Protein AF-A0A1U9NDP4-F1 (afdb_monomer)

Structure (mmCIF, N/CA/C/O backbone):
data_AF-A0A1U9NDP4-F1
#
_entry.id   AF-A0A1U9NDP4-F1
#
loop_
_atom_site.group_PDB
_atom_site.id
_atom_site.type_symbol
_atom_site.label_atom_id
_atom_site.label_alt_id
_atom_site.label_comp_id
_atom_site.label_asym_id
_atom_site.label_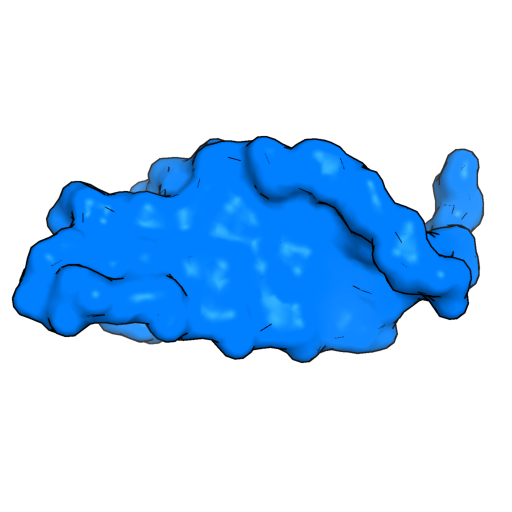entity_id
_atom_site.label_seq_id
_atom_site.pdbx_PDB_ins_code
_atom_site.Cartn_x
_atom_site.Cartn_y
_atom_site.Cartn_z
_atom_site.occupancy
_atom_site.B_iso_or_equiv
_atom_site.auth_seq_id
_atom_site.auth_comp_id
_atom_site.auth_asym_id
_atom_site.auth_atom_id
_atom_site.pdbx_PDB_model_num
ATOM 1 N N . MET A 1 1 ? 3.899 -8.123 -19.197 1.00 60.06 1 MET A N 1
ATOM 2 C CA . MET A 1 1 ? 4.519 -6.999 -18.477 1.00 60.06 1 MET A CA 1
ATOM 3 C C . MET A 1 1 ? 5.826 -7.50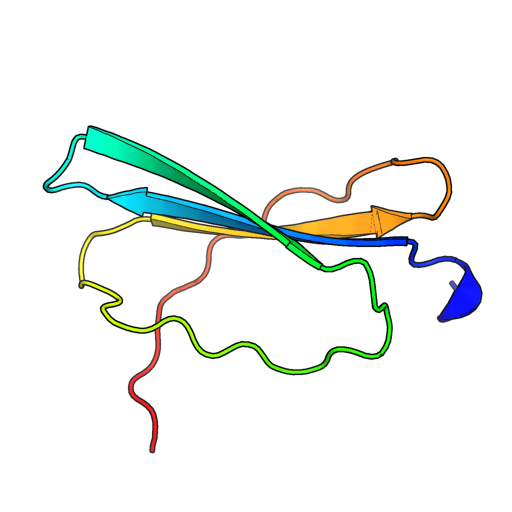0 -17.920 1.00 60.06 1 MET A C 1
ATOM 5 O O . MET A 1 1 ? 5.823 -8.502 -17.209 1.00 60.06 1 MET A O 1
ATOM 9 N N . ALA A 1 2 ? 6.927 -6.892 -18.340 1.00 75.88 2 ALA A N 1
ATOM 10 C CA . ALA A 1 2 ? 8.215 -7.127 -17.711 1.00 75.88 2 ALA A CA 1
ATOM 11 C C . ALA A 1 2 ? 8.256 -6.359 -16.380 1.00 75.88 2 ALA A C 1
ATOM 13 O O . ALA A 1 2 ? 7.542 -5.374 -16.208 1.00 75.88 2 ALA A O 1
ATOM 14 N N . LEU A 1 3 ? 9.092 -6.789 -15.431 1.00 70.56 3 LEU A N 1
ATOM 15 C CA . LEU A 1 3 ? 9.239 -6.073 -14.155 1.00 70.56 3 LEU A CA 1
ATOM 16 C C . LEU A 1 3 ? 9.739 -4.629 -14.356 1.00 70.56 3 LEU A C 1
ATOM 18 O O . LEU A 1 3 ? 9.491 -3.768 -13.524 1.00 70.56 3 LEU A O 1
ATOM 22 N N . THR A 1 4 ? 10.421 -4.379 -15.477 1.00 80.62 4 THR A N 1
ATOM 23 C CA . THR A 1 4 ? 10.891 -3.059 -15.918 1.00 80.62 4 THR A CA 1
ATOM 24 C C . THR A 1 4 ? 9.765 -2.082 -16.227 1.00 80.62 4 THR A C 1
ATOM 26 O O . THR A 1 4 ? 10.008 -0.883 -16.231 1.00 80.62 4 THR A O 1
ATOM 29 N N . ASP A 1 5 ? 8.556 -2.586 -16.478 1.00 87.75 5 ASP A N 1
ATOM 30 C CA . ASP A 1 5 ? 7.393 -1.758 -16.794 1.00 87.75 5 ASP A CA 1
ATOM 31 C C . ASP A 1 5 ? 6.701 -1.273 -15.507 1.00 87.75 5 ASP A C 1
ATOM 33 O O . ASP A 1 5 ? 5.863 -0.381 -15.552 1.00 87.75 5 ASP A O 1
ATOM 37 N N . ILE A 1 6 ? 7.040 -1.849 -14.346 1.00 92.56 6 ILE A N 1
ATOM 38 C CA . ILE A 1 6 ? 6.487 -1.452 -13.050 1.00 92.56 6 ILE A CA 1
ATOM 39 C C . ILE A 1 6 ? 7.282 -0.249 -12.533 1.00 92.56 6 ILE A C 1
ATOM 41 O O . ILE A 1 6 ? 8.474 -0.354 -12.249 1.00 92.56 6 ILE A O 1
ATOM 45 N N . GLY A 1 7 ? 6.606 0.890 -12.379 1.00 93.62 7 GLY A N 1
ATOM 46 C CA . GLY A 1 7 ? 7.161 2.096 -11.765 1.00 93.62 7 GLY A CA 1
ATOM 47 C C . GLY A 1 7 ? 7.165 2.023 -10.239 1.00 93.62 7 GLY A C 1
ATOM 48 O O . GLY A 1 7 ? 8.028 2.616 -9.590 1.00 93.62 7 GLY A O 1
ATOM 49 N N . GLY A 1 8 ? 6.235 1.261 -9.658 1.00 95.81 8 GLY A N 1
ATOM 50 C CA . GLY A 1 8 ? 6.194 1.024 -8.224 1.00 95.81 8 GLY A CA 1
ATOM 51 C C . GLY A 1 8 ? 4.824 0.623 -7.692 1.00 95.81 8 GLY A C 1
ATOM 52 O O . GLY A 1 8 ? 3.947 0.158 -8.423 1.00 95.81 8 GLY A O 1
ATOM 53 N N . TYR A 1 9 ? 4.652 0.815 -6.389 1.00 96.44 9 TYR A N 1
ATOM 54 C CA . TYR A 1 9 ? 3.425 0.529 -5.656 1.00 96.44 9 TYR A CA 1
ATOM 55 C C . TYR A 1 9 ? 3.014 1.750 -4.840 1.00 96.44 9 TYR A C 1
ATOM 57 O O . TYR A 1 9 ? 3.859 2.449 -4.286 1.00 96.44 9 TYR A O 1
ATOM 65 N N . GLU A 1 10 ? 1.718 1.990 -4.727 1.00 97.12 10 GLU A N 1
ATOM 66 C CA . GLU A 1 10 ? 1.154 2.938 -3.781 1.00 97.12 10 GLU A CA 1
ATOM 67 C C . GLU A 1 10 ? 0.300 2.181 -2.781 1.00 97.12 10 GLU A C 1
ATOM 69 O O . GLU A 1 10 ? -0.609 1.433 -3.152 1.00 97.12 10 GLU A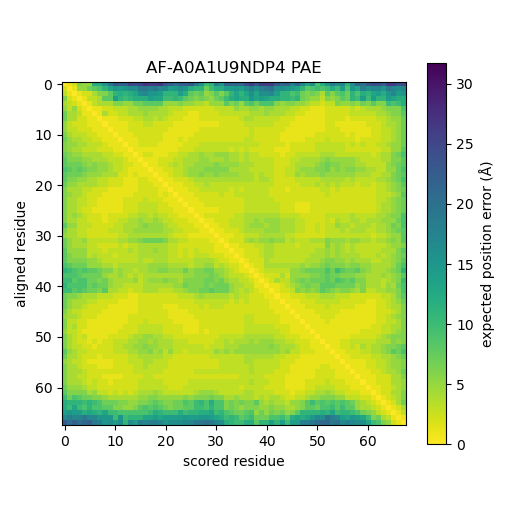 O 1
ATOM 74 N N . ILE A 1 11 ? 0.605 2.389 -1.508 1.00 95.19 11 ILE A N 1
ATOM 75 C CA . ILE A 1 11 ? -0.188 1.903 -0.394 1.00 95.19 11 ILE A CA 1
ATOM 76 C C . ILE A 1 11 ? -0.870 3.106 0.222 1.00 95.19 11 ILE A C 1
ATOM 78 O O . ILE A 1 11 ? -0.239 4.120 0.510 1.00 95.19 11 ILE A O 1
ATOM 82 N N . ARG A 1 12 ? -2.167 2.984 0.468 1.00 95.38 12 ARG A N 1
ATOM 83 C CA . ARG A 1 12 ? -2.912 3.985 1.217 1.00 95.38 12 ARG A CA 1
ATOM 84 C C . ARG A 1 12 ? -3.726 3.324 2.302 1.00 95.38 12 ARG A C 1
ATOM 86 O O . ARG A 1 12 ? -4.243 2.220 2.131 1.00 95.38 12 ARG A O 1
ATOM 93 N N . TYR A 1 13 ? -3.840 4.004 3.428 1.00 9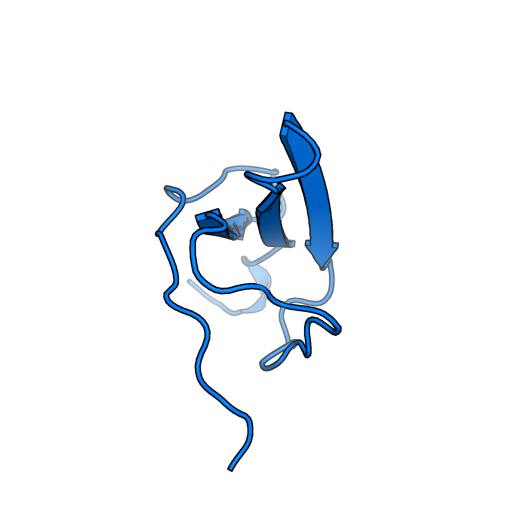3.94 13 TYR A N 1
ATOM 94 C CA . TYR A 1 13 ? -4.601 3.499 4.552 1.00 93.94 13 TYR A CA 1
ATOM 95 C C . TYR A 1 13 ? -5.365 4.610 5.258 1.00 93.94 13 TYR A C 1
ATOM 97 O O . TYR A 1 13 ? -4.850 5.707 5.483 1.00 93.94 13 TYR A O 1
ATOM 105 N N . TYR A 1 14 ? -6.619 4.314 5.581 1.00 94.75 14 TYR A N 1
ATOM 106 C CA . TYR A 1 14 ? -7.527 5.215 6.271 1.00 94.75 14 TYR A CA 1
ATOM 107 C C . TYR A 1 14 ? -7.655 4.806 7.725 1.00 94.75 14 TYR A C 1
ATOM 109 O O . TYR A 1 14 ? -8.124 3.705 8.025 1.00 94.75 14 TYR A O 1
ATOM 117 N N . SER A 1 15 ? -7.302 5.721 8.624 1.00 91.94 15 SER A N 1
ATOM 118 C CA . SER A 1 15 ? -7.526 5.505 10.044 1.00 91.94 15 SER A CA 1
ATOM 119 C C . SER A 1 15 ? -8.933 5.927 10.439 1.00 91.94 15 SER A C 1
ATOM 121 O O . SER A 1 15 ? -9.255 7.115 10.443 1.00 91.94 15 SER A O 1
ATOM 123 N N . SER A 1 16 ? -9.744 4.962 10.862 1.00 89.31 16 SER A N 1
ATOM 124 C CA . SER A 1 16 ? -11.092 5.178 11.397 1.00 89.31 16 SER A CA 1
ATOM 125 C C . SER A 1 16 ? -11.081 6.053 12.658 1.00 89.31 16 SER A C 1
ATOM 127 O O . SER A 1 16 ? -11.951 6.902 12.845 1.00 89.31 16 SER A O 1
ATOM 129 N N . LYS A 1 17 ? -10.049 5.900 13.501 1.00 90.25 17 LYS A N 1
ATOM 130 C CA . LYS A 1 17 ? -9.873 6.673 14.742 1.00 90.25 17 LYS A CA 1
ATOM 131 C C . LYS A 1 17 ? -9.498 8.129 14.480 1.00 90.25 17 LYS A C 1
ATOM 133 O O . LYS A 1 17 ? -9.998 9.016 15.163 1.00 90.25 17 LYS A O 1
ATOM 138 N N . LYS A 1 18 ? -8.585 8.366 13.532 1.00 91.75 18 LYS A N 1
ATOM 139 C CA . LYS A 1 18 ? -8.075 9.713 13.217 1.00 91.75 18 LYS A CA 1
ATOM 140 C C . LYS A 1 18 ? -8.856 10.412 12.101 1.00 91.75 18 LYS A C 1
ATOM 142 O O . LYS A 1 18 ? -8.642 11.600 11.900 1.00 91.75 18 LYS A O 1
ATOM 147 N N . GLN A 1 19 ? -9.726 9.688 11.395 1.00 93.44 19 GLN A N 1
ATOM 148 C CA . GLN A 1 19 ? -10.494 10.161 10.240 1.00 93.44 19 GLN A CA 1
ATOM 149 C C . GLN A 1 19 ? -9.591 10.759 9.144 1.00 93.44 19 GLN A C 1
ATOM 151 O O . GLN A 1 19 ? -9.849 11.844 8.628 1.00 93.44 19 GLN A O 1
ATOM 156 N N . THR A 1 20 ? -8.478 10.087 8.830 1.00 94.88 20 THR A N 1
ATOM 157 C CA . THR A 1 20 ? -7.492 10.593 7.864 1.00 94.88 20 THR A CA 1
ATOM 158 C C . THR A 1 20 ? -6.860 9.484 7.034 1.00 94.88 20 THR A C 1
ATOM 160 O O . THR A 1 20 ? -6.696 8.357 7.513 1.00 94.88 20 THR A O 1
ATOM 163 N N . TRP A 1 21 ? -6.479 9.831 5.804 1.00 94.38 21 TRP A N 1
ATOM 164 C CA . TRP A 1 21 ? -5.699 8.987 4.905 1.00 94.38 21 TRP A CA 1
ATOM 165 C C . TRP A 1 21 ? -4.205 9.225 5.097 1.00 94.38 21 TRP A C 1
ATOM 167 O O . TRP A 1 21 ? -3.750 10.352 5.284 1.00 94.38 21 TRP A O 1
ATOM 177 N N . THR A 1 22 ? -3.433 8.153 5.009 1.00 93.88 22 THR A N 1
ATOM 178 C CA . THR A 1 22 ? -1.983 8.203 4.820 1.00 93.88 22 THR A CA 1
ATOM 179 C C . THR A 1 22 ? -1.632 7.444 3.548 1.00 93.88 22 THR A C 1
ATOM 181 O O . THR A 1 22 ? -2.284 6.450 3.230 1.00 93.88 22 THR A O 1
ATOM 184 N N . ILE A 1 23 ? -0.650 7.952 2.806 1.00 95.50 23 ILE A N 1
ATOM 185 C CA . ILE A 1 23 ? -0.231 7.435 1.503 1.00 95.50 23 ILE A CA 1
ATOM 186 C C . ILE A 1 23 ? 1.278 7.200 1.556 1.00 95.50 23 ILE A C 1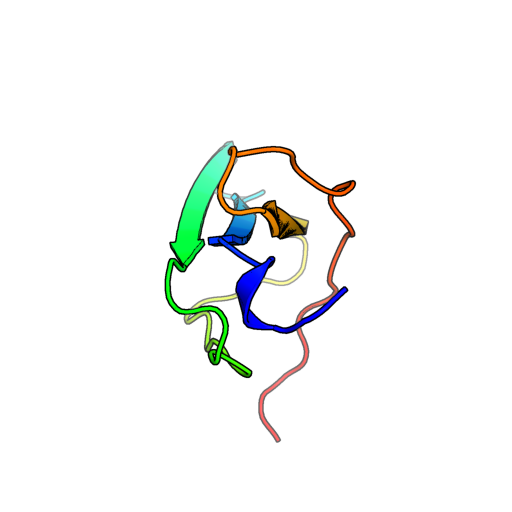
ATOM 188 O O . ILE A 1 23 ? 2.027 8.081 1.977 1.00 95.50 23 ILE A O 1
ATOM 192 N N . GLU A 1 24 ? 1.705 6.023 1.117 1.00 94.00 24 GLU A N 1
ATOM 193 C CA . GLU A 1 24 ? 3.099 5.619 0.982 1.00 94.00 24 GLU A CA 1
ATOM 194 C C . GLU A 1 24 ? 3.361 5.154 -0.453 1.00 94.00 24 GLU A C 1
ATOM 196 O O . GLU A 1 24 ? 2.706 4.240 -0.959 1.00 94.00 24 GLU A O 1
ATOM 201 N N . THR A 1 25 ? 4.342 5.771 -1.110 1.00 95.94 25 THR A N 1
ATOM 202 C CA . THR A 1 25 ? 4.754 5.419 -2.473 1.00 95.94 25 THR A CA 1
ATOM 203 C C . THR A 1 25 ? 6.082 4.675 -2.437 1.00 95.94 25 THR A C 1
ATOM 205 O O . THR A 1 25 ? 7.069 5.154 -1.878 1.00 95.94 25 THR A O 1
ATOM 208 N N . ILE A 1 26 ? 6.121 3.510 -3.075 1.00 95.75 26 ILE A N 1
ATOM 209 C CA . ILE A 1 26 ? 7.284 2.630 -3.153 1.00 95.75 26 ILE A CA 1
ATOM 210 C C . ILE A 1 26 ? 7.745 2.570 -4.598 1.00 95.75 26 ILE A C 1
ATOM 212 O O . ILE A 1 26 ? 7.107 1.941 -5.432 1.00 95.75 26 ILE A O 1
ATOM 216 N N . THR A 1 27 ? 8.881 3.195 -4.886 1.00 94.06 27 THR A N 1
ATOM 217 C CA . THR A 1 27 ? 9.431 3.321 -6.246 1.00 94.06 27 THR A CA 1
ATOM 218 C C . THR A 1 27 ? 10.381 2.188 -6.636 1.00 94.06 27 THR A C 1
ATOM 220 O O . THR A 1 27 ? 10.893 2.166 -7.749 1.00 94.06 27 THR A O 1
ATOM 223 N N . ASN A 1 28 ? 10.648 1.238 -5.731 1.00 92.31 28 ASN A N 1
ATOM 224 C CA . ASN A 1 28 ? 11.416 0.038 -6.056 1.00 92.31 28 ASN A CA 1
ATOM 225 C C . ASN A 1 28 ? 10.462 -1.083 -6.513 1.00 92.31 28 ASN A C 1
ATOM 227 O O . ASN A 1 28 ? 9.782 -1.666 -5.661 1.00 92.31 28 ASN A O 1
ATOM 231 N N . PRO A 1 29 ? 10.433 -1.443 -7.811 1.00 91.69 29 PRO A N 1
ATOM 232 C CA . PRO A 1 29 ? 9.540 -2.485 -8.322 1.00 91.69 29 PRO A CA 1
ATOM 233 C C . PRO A 1 29 ? 9.872 -3.884 -7.788 1.00 91.69 29 PRO A C 1
ATOM 235 O O . PRO A 1 29 ? 9.008 -4.759 -7.785 1.00 91.69 29 PRO A O 1
ATOM 238 N N . ASN A 1 30 ? 11.097 -4.092 -7.287 1.00 91.94 30 ASN A N 1
ATOM 239 C CA . ASN A 1 30 ? 11.532 -5.361 -6.698 1.00 91.94 30 ASN A CA 1
ATOM 240 C C . ASN A 1 30 ? 11.079 -5.541 -5.239 1.00 91.94 30 ASN A C 1
ATOM 242 O O . ASN A 1 30 ? 11.370 -6.576 -4.637 1.00 91.94 30 ASN A O 1
ATOM 246 N N . THR A 1 31 ? 10.408 -4.551 -4.642 1.00 92.38 31 THR A N 1
ATOM 247 C CA . THR A 1 31 ? 9.863 -4.685 -3.288 1.00 92.38 31 THR A CA 1
ATOM 248 C C . THR A 1 31 ? 8.769 -5.745 -3.276 1.00 92.38 31 THR A C 1
ATOM 250 O O . THR A 1 31 ? 7.764 -5.623 -3.968 1.00 92.38 31 THR A O 1
ATOM 253 N N . ASN A 1 32 ? 8.956 -6.775 -2.455 1.00 89.62 32 ASN A N 1
ATOM 254 C CA . ASN A 1 32 ? 8.012 -7.880 -2.295 1.00 89.62 32 ASN A CA 1
ATOM 255 C C . ASN A 1 32 ? 7.276 -7.862 -0.945 1.00 89.62 32 ASN A C 1
ATOM 257 O O . ASN A 1 32 ? 6.318 -8.610 -0.770 1.00 89.62 32 ASN A O 1
ATOM 261 N N . MET A 1 33 ? 7.720 -7.042 0.013 1.00 89.25 33 MET A N 1
ATOM 262 C CA . MET A 1 33 ? 7.149 -6.979 1.356 1.00 89.25 33 MET A CA 1
ATOM 263 C C . MET A 1 33 ? 7.315 -5.592 1.972 1.00 89.25 33 MET A C 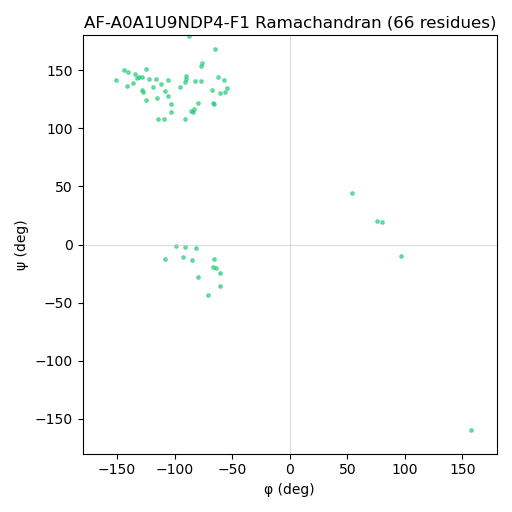1
ATOM 265 O O . MET A 1 33 ? 8.365 -4.965 1.838 1.00 89.25 33 MET A O 1
ATOM 269 N N . ILE A 1 34 ? 6.285 -5.155 2.699 1.00 87.62 34 ILE A N 1
ATOM 270 C CA . ILE A 1 34 ? 6.285 -3.940 3.518 1.00 87.62 34 ILE A CA 1
ATOM 271 C C . ILE A 1 34 ? 5.637 -4.267 4.856 1.00 87.62 34 ILE A C 1
ATOM 273 O O . ILE A 1 34 ? 4.645 -4.994 4.915 1.00 87.62 34 ILE A O 1
ATOM 277 N N . ILE A 1 35 ? 6.214 -3.732 5.929 1.00 86.94 35 ILE A N 1
ATOM 278 C CA . ILE A 1 35 ? 5.716 -3.915 7.289 1.00 86.94 35 ILE A CA 1
ATOM 279 C C . ILE A 1 35 ? 5.127 -2.589 7.761 1.00 86.94 35 ILE A C 1
ATOM 281 O O . ILE A 1 35 ? 5.855 -1.646 8.063 1.00 86.94 35 ILE A O 1
ATOM 285 N N . LEU A 1 36 ? 3.800 -2.541 7.855 1.00 83.75 36 LEU A N 1
ATOM 286 C CA . LEU A 1 36 ? 3.073 -1.432 8.465 1.00 83.75 36 LEU A CA 1
ATOM 287 C C . LEU A 1 36 ? 3.011 -1.632 9.980 1.00 83.75 36 LEU A C 1
ATOM 289 O O . LEU A 1 36 ? 2.370 -2.559 10.479 1.00 83.75 36 LEU A O 1
ATOM 293 N N . THR A 1 37 ? 3.674 -0.751 10.727 1.00 83.50 37 THR A N 1
ATOM 294 C CA . THR A 1 37 ? 3.598 -0.758 12.194 1.00 83.50 37 THR A CA 1
ATOM 295 C C . THR A 1 37 ? 2.336 -0.036 12.669 1.00 83.50 37 THR A C 1
ATOM 297 O O . THR A 1 37 ? 1.927 0.974 12.104 1.00 83.50 37 THR A O 1
ATOM 300 N N . GLY A 1 38 ? 1.685 -0.567 13.709 1.00 80.94 38 GLY A N 1
ATOM 301 C CA . GLY A 1 38 ? 0.474 0.044 14.273 1.00 80.94 38 GLY A CA 1
ATOM 302 C C . GLY A 1 38 ? -0.802 -0.153 13.446 1.00 80.94 38 GLY A C 1
ATOM 303 O O . GLY A 1 38 ? -1.762 0.600 13.627 1.00 80.94 38 GLY A O 1
ATOM 304 N N . ALA A 1 39 ? -0.839 -1.157 12.562 1.00 83.25 39 ALA A N 1
ATOM 305 C CA . ALA A 1 39 ? -2.063 -1.533 11.866 1.00 83.25 39 ALA A CA 1
ATOM 306 C C . ALA A 1 39 ? -3.181 -1.849 12.877 1.00 83.25 39 ALA A C 1
ATOM 308 O O . ALA A 1 39 ? -2.975 -2.575 13.851 1.00 83.25 39 ALA A O 1
ATOM 309 N N . THR A 1 40 ? -4.357 -1.265 12.666 1.00 85.00 40 THR A N 1
ATOM 310 C CA . THR A 1 40 ? -5.485 -1.337 13.594 1.00 85.00 40 THR A CA 1
ATOM 311 C C . THR A 1 40 ? -6.662 -2.019 12.910 1.00 85.00 40 THR A C 1
ATOM 313 O O . THR A 1 40 ? -7.001 -1.719 11.768 1.00 85.00 40 THR A O 1
ATOM 316 N N . VAL A 1 41 ? -7.319 -2.936 13.623 1.00 83.25 41 VAL A N 1
ATOM 317 C CA . VAL A 1 41 ? -8.556 -3.565 13.142 1.00 83.25 41 VAL A CA 1
ATOM 318 C C . VAL A 1 41 ? -9.627 -2.491 12.928 1.00 83.25 41 VAL A C 1
ATOM 320 O O . VAL A 1 41 ? -9.877 -1.684 13.823 1.00 83.25 41 VAL A O 1
ATOM 323 N N . GLY A 1 42 ? -10.266 -2.504 11.758 1.00 84.56 42 GLY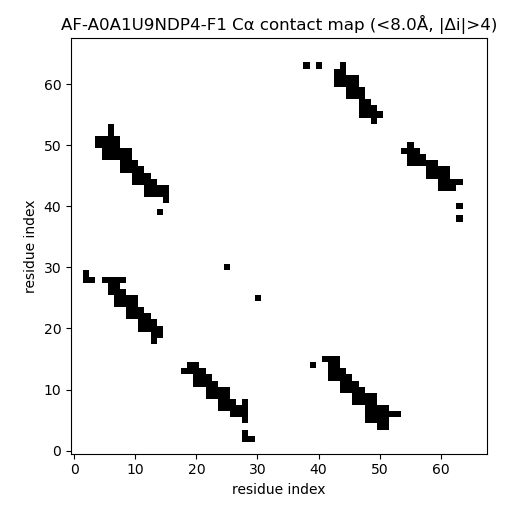 A N 1
ATOM 324 C CA . GLY A 1 42 ? -11.304 -1.541 11.371 1.00 84.56 42 GLY A CA 1
ATOM 325 C C . GLY A 1 42 ? -10.802 -0.364 10.530 1.00 84.56 42 GLY A C 1
ATOM 326 O O . GLY A 1 42 ? -11.620 0.364 9.972 1.00 84.56 42 GLY A O 1
ATOM 327 N N . ASP A 1 43 ? -9.487 -0.197 10.391 1.00 92.19 43 ASP A N 1
ATOM 328 C CA . ASP A 1 43 ? -8.911 0.723 9.411 1.00 92.19 43 ASP A CA 1
ATOM 329 C C . ASP A 1 43 ? -8.968 0.106 8.002 1.00 92.19 43 ASP A C 1
ATOM 331 O O . ASP A 1 43 ? -9.012 -1.116 7.835 1.00 92.19 43 ASP A O 1
ATOM 335 N N . THR A 1 44 ? -9.008 0.958 6.976 1.00 94.19 44 THR A N 1
ATOM 336 C CA . THR A 1 44 ? -9.011 0.515 5.571 1.00 94.19 44 THR A CA 1
ATOM 337 C C . THR A 1 44 ? -7.593 0.540 5.034 1.00 94.19 44 THR A C 1
ATOM 339 O O . THR A 1 44 ? -6.886 1.519 5.248 1.00 94.19 44 THR A O 1
ATOM 342 N N . TYR A 1 45 ? -7.194 -0.504 4.314 1.00 94.50 45 TYR A N 1
ATOM 343 C CA . TYR A 1 45 ? -5.876 -0.620 3.694 1.00 94.50 45 TYR A CA 1
ATOM 344 C C . TYR A 1 45 ? -6.058 -0.963 2.227 1.00 94.50 45 TYR A C 1
ATOM 346 O O . TYR A 1 45 ? -6.834 -1.860 1.901 1.00 94.50 45 TYR A O 1
ATOM 354 N N . GLU A 1 46 ? -5.357 -0.263 1.346 1.00 96.38 46 GLU A N 1
ATOM 355 C CA . GLU A 1 46 ? -5.451 -0.474 -0.090 1.00 96.38 46 GLU A CA 1
ATOM 356 C C . GLU A 1 46 ? -4.080 -0.370 -0.749 1.00 96.38 46 GLU A C 1
ATOM 358 O O . GLU A 1 46 ? -3.224 0.398 -0.308 1.00 96.38 46 GLU A O 1
ATOM 363 N N . ILE A 1 47 ? -3.891 -1.131 -1.823 1.00 96.44 47 ILE A N 1
ATOM 364 C CA . ILE A 1 47 ? -2.674 -1.100 -2.634 1.00 96.44 47 ILE A CA 1
ATOM 365 C C . ILE A 1 47 ? -3.020 -1.023 -4.120 1.00 96.44 47 ILE A C 1
ATOM 367 O O . ILE A 1 47 ? -3.984 -1.645 -4.572 1.00 96.44 47 ILE A O 1
ATOM 371 N N . ALA A 1 48 ? -2.214 -0.283 -4.874 1.00 97.44 48 ALA A N 1
ATOM 372 C CA . ALA A 1 48 ? -2.192 -0.299 -6.330 1.00 97.44 48 ALA A CA 1
ATOM 373 C C . ALA A 1 48 ? -0.743 -0.354 -6.825 1.00 97.44 48 ALA A C 1
ATOM 375 O O . ALA A 1 48 ? 0.159 0.218 -6.220 1.00 97.44 48 ALA A O 1
ATOM 376 N N . THR A 1 49 ? -0.518 -1.024 -7.947 1.00 96.50 49 THR A N 1
ATOM 377 C CA . THR A 1 49 ? 0.723 -0.910 -8.726 1.00 96.50 49 THR A CA 1
ATOM 378 C C . THR A 1 49 ? 0.565 0.209 -9.755 1.00 96.50 49 THR A C 1
ATOM 380 O O . THR A 1 49 ? -0.535 0.362 -10.301 1.00 96.50 49 THR A O 1
ATOM 383 N N . PHE A 1 50 ? 1.636 0.947 -10.043 1.00 96.69 50 PHE A N 1
ATOM 384 C CA . PHE A 1 50 ? 1.707 1.909 -11.145 1.00 96.69 50 PHE A CA 1
ATOM 385 C C . PHE A 1 50 ? 2.897 1.606 -12.065 1.00 96.69 50 PHE A C 1
ATOM 387 O O . PHE A 1 50 ? 3.893 1.020 -11.628 1.00 96.69 50 PHE A O 1
ATOM 394 N N . ASP A 1 51 ? 2.783 1.956 -13.344 1.00 95.75 51 ASP A N 1
ATOM 395 C CA . ASP A 1 51 ? 3.855 1.790 -14.333 1.00 95.75 51 ASP A CA 1
ATOM 396 C C . ASP A 1 51 ? 4.820 2.990 -14.373 1.00 95.75 51 ASP A C 1
ATOM 398 O O . ASP A 1 51 ? 4.671 3.962 -13.632 1.00 95.75 51 ASP A O 1
ATOM 402 N N . THR A 1 52 ? 5.846 2.937 -15.224 1.00 93.81 52 THR A N 1
ATOM 403 C CA . THR A 1 52 ? 6.837 4.022 -15.353 1.00 93.81 52 THR A CA 1
ATOM 404 C C . THR A 1 52 ? 6.269 5.337 -15.899 1.00 93.81 52 THR A C 1
ATOM 406 O O . THR A 1 52 ? 6.944 6.363 -15.826 1.00 93.81 52 THR A O 1
ATOM 409 N N . GLU A 1 53 ? 5.050 5.323 -16.441 1.00 94.00 53 GLU A N 1
ATOM 410 C CA . GLU A 1 53 ? 4.336 6.503 -16.942 1.00 94.00 53 GLU A CA 1
ATOM 411 C C . GLU A 1 53 ? 3.322 7.042 -15.915 1.00 94.00 53 GLU A C 1
ATOM 413 O O . GLU A 1 53 ? 2.687 8.073 -16.144 1.00 94.00 53 GLU A O 1
ATOM 418 N N . GLY A 1 54 ? 3.198 6.384 -14.757 1.00 93.50 54 GLY A N 1
ATOM 419 C CA . GLY A 1 54 ? 2.277 6.769 -13.693 1.00 93.50 54 GLY A CA 1
ATOM 420 C C . GLY A 1 54 ? 0.839 6.315 -13.937 1.00 93.50 54 GLY A C 1
ATOM 421 O O . GLY A 1 54 ? -0.076 6.871 -13.329 1.00 93.50 54 GLY A O 1
ATOM 422 N N . LEU A 1 55 ? 0.606 5.324 -14.803 1.00 96.12 55 LEU A N 1
ATOM 423 C CA . LEU A 1 55 ? -0.706 4.703 -14.945 1.00 96.12 55 LEU A CA 1
ATOM 424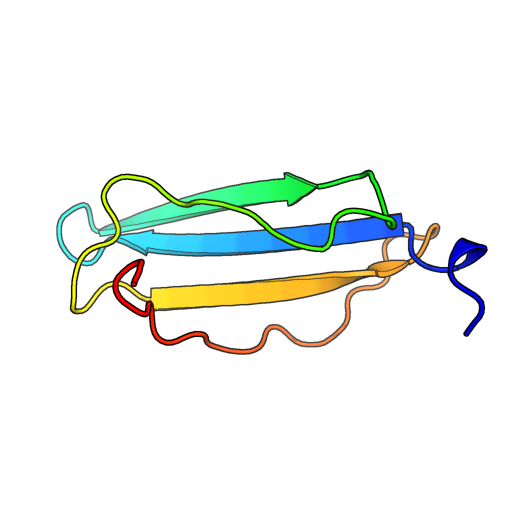 C C . LEU A 1 55 ? -0.918 3.691 -13.819 1.00 96.12 55 LEU A C 1
ATOM 426 O O . LEU A 1 55 ? -0.167 2.728 -13.662 1.00 96.12 55 LEU A O 1
ATOM 430 N N . TYR A 1 56 ? -1.977 3.901 -13.043 1.00 97.25 56 TYR A N 1
ATOM 431 C CA . TYR A 1 56 ? -2.306 3.057 -11.903 1.00 97.25 56 TYR A CA 1
ATOM 432 C C . TYR A 1 56 ? -3.234 1.913 -12.305 1.00 97.25 56 TYR A C 1
ATOM 434 O O . TYR A 1 56 ? -4.221 2.082 -13.025 1.00 97.25 56 TYR A O 1
ATOM 442 N N . SER A 1 57 ? -2.965 0.742 -11.736 1.00 96.31 57 SER A N 1
ATOM 443 C CA . SER A 1 57 ? -3.979 -0.296 -11.573 1.00 96.31 57 SER A CA 1
ATOM 444 C C . SER A 1 57 ? -5.089 0.164 -10.617 1.00 96.31 57 SER A C 1
ATOM 446 O O . SER A 1 57 ? -4.973 1.165 -9.908 1.00 96.31 57 SER A O 1
ATOM 448 N N . ARG A 1 58 ? -6.193 -0.588 -10.563 1.00 97.44 58 ARG A N 1
ATOM 449 C CA . ARG A 1 58 ? -7.206 -0.368 -9.523 1.00 97.44 58 ARG A CA 1
ATOM 450 C C . ARG A 1 58 ? -6.606 -0.610 -8.136 1.00 97.44 58 ARG A C 1
ATOM 452 O O . ARG A 1 58 ? -5.859 -1.568 -7.947 1.00 97.44 58 ARG A O 1
ATOM 459 N N . PHE A 1 59 ? -7.036 0.183 -7.163 1.00 97.38 59 PHE A N 1
ATOM 460 C CA . PHE A 1 59 ? -6.769 -0.112 -5.761 1.00 97.38 59 PHE A CA 1
ATOM 461 C C . PHE A 1 59 ? -7.534 -1.367 -5.337 1.00 97.38 59 PHE A C 1
ATOM 463 O O . PHE A 1 59 ? -8.722 -1.516 -5.638 1.00 97.38 59 PHE A O 1
ATOM 470 N N . ILE A 1 60 ? -6.842 -2.275 -4.654 1.00 96.88 60 ILE A N 1
ATOM 471 C CA . ILE A 1 60 ? -7.436 -3.458 -4.030 1.00 96.88 60 ILE A CA 1
ATOM 472 C C . ILE A 1 60 ? -7.365 -3.322 -2.514 1.00 96.88 60 ILE A C 1
ATOM 474 O O . ILE A 1 60 ? -6.343 -2.894 -1.979 1.00 96.88 60 ILE A O 1
ATOM 478 N N . SER A 1 61 ? -8.440 -3.691 -1.821 1.00 94.69 61 SER A N 1
ATOM 479 C CA . SER A 1 61 ? -8.485 -3.659 -0.360 1.00 94.69 61 SER A CA 1
ATOM 480 C C . SER A 1 61 ? -7.737 -4.846 0.247 1.00 94.69 61 SER A C 1
ATOM 482 O O . S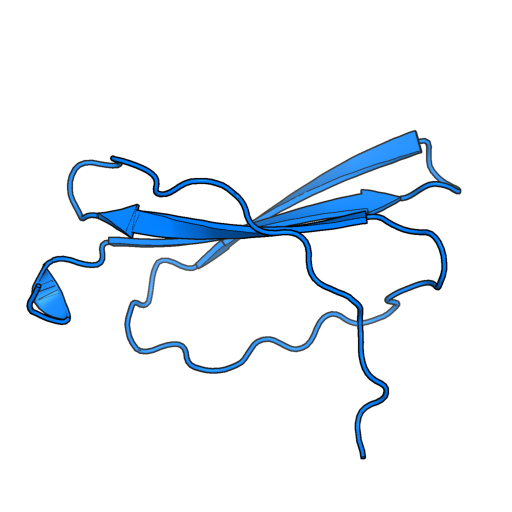ER A 1 61 ? -7.833 -5.975 -0.238 1.00 94.69 61 SER A O 1
ATOM 484 N N . LEU A 1 62 ? -7.017 -4.586 1.333 1.00 90.38 62 LEU A N 1
ATOM 485 C CA . LEU A 1 62 ? -6.236 -5.559 2.083 1.00 90.38 62 LEU A CA 1
ATOM 486 C C . LEU A 1 62 ? -6.792 -5.701 3.499 1.00 90.38 62 LEU A C 1
ATOM 488 O O . LEU A 1 62 ? -7.158 -4.719 4.142 1.00 90.38 62 LEU A O 1
ATOM 492 N N . ASN A 1 63 ? -6.783 -6.933 4.005 1.00 85.94 63 ASN A N 1
ATOM 493 C CA . ASN A 1 63 ? -7.060 -7.222 5.407 1.00 85.94 63 ASN A CA 1
ATOM 494 C C . ASN A 1 63 ? -5.729 -7.513 6.116 1.00 85.94 63 ASN A C 1
ATOM 496 O O . ASN A 1 63 ? -5.106 -8.531 5.789 1.00 85.94 63 ASN A O 1
ATOM 500 N N . PRO A 1 64 ? -5.284 -6.672 7.070 1.00 77.25 64 PRO A N 1
ATOM 501 C CA . PRO A 1 64 ? -4.036 -6.892 7.793 1.00 77.25 64 PRO A CA 1
ATOM 502 C C . PRO A 1 64 ? -4.015 -8.272 8.445 1.00 77.25 64 PRO A C 1
ATOM 504 O O . PRO A 1 64 ? -4.992 -8.679 9.074 1.00 77.25 64 PRO A O 1
ATOM 507 N N . GLN A 1 65 ? -2.898 -8.981 8.305 1.00 75.94 65 GLN A N 1
ATOM 508 C CA . GLN A 1 65 ? -2.655 -10.238 9.008 1.00 75.94 65 GLN A CA 1
ATOM 509 C C . GLN A 1 65 ? -1.641 -9.992 10.133 1.00 75.94 65 GLN A C 1
ATOM 511 O O . GLN A 1 65 ? -0.702 -9.216 9.929 1.00 75.94 65 GLN A O 1
ATOM 516 N N . PRO A 1 66 ? -1.793 -10.626 11.310 1.00 69.88 66 PRO A N 1
ATOM 517 C CA . PRO A 1 66 ? -0.733 -10.649 12.309 1.00 69.88 66 PRO A CA 1
ATOM 518 C C . PRO A 1 66 ? 0.539 -11.238 11.697 1.00 69.88 66 PRO A C 1
ATOM 520 O O . PRO A 1 66 ? 0.468 -12.197 10.927 1.00 69.88 66 PRO A O 1
ATOM 523 N N . VAL A 1 67 ? 1.697 -10.684 12.052 1.00 68.44 67 VAL A N 1
ATOM 524 C CA . VAL A 1 67 ? 2.979 -11.311 11.715 1.00 68.44 67 VAL A CA 1
ATOM 525 C C . VAL A 1 67 ? 3.064 -12.620 12.507 1.00 68.44 67 VAL A C 1
ATOM 527 O O . VAL A 1 67 ? 2.915 -12.590 13.730 1.00 68.44 67 VAL A O 1
ATOM 530 N N . GLN A 1 68 ? 3.216 -13.747 11.806 1.00 58.03 68 GLN A N 1
ATOM 531 C CA . GLN A 1 68 ? 3.465 -15.062 12.412 1.00 58.03 68 GLN A CA 1
ATOM 532 C C . GLN A 1 68 ? 4.929 -15.214 12.815 1.00 58.03 68 GLN A C 1
ATOM 534 O O . GLN A 1 68 ? 5.795 -14.711 12.063 1.00 58.03 68 GLN A O 1
#

pLDDT: mean 89.62, std 8.8, range [58.03, 97.44]

Radius of gyration: 13.0 Å; Cα contacts (8 Å, |Δi|>4): 111; chains: 1; bounding box: 23×26×33 Å

Solvent-accessible surface area (backbone atoms only — not comparable to full-atom values): 4289 Å² total; per-residue (Å²): 134,59,74,84,49,41,33,19,38,39,39,38,36,35,37,69,90,76,73,44,78,47,77,48,79,40,69,57,55,83,66,86,79,84,85,76,82,85,77,56,94,84,43,49,33,32,41,25,48,24,28,75,86,68,56,67,52,74,72,43,81,54,80,91,72,84,89,129

Nearest PDB structures (foldseek):
  2yrz-assembly1_A  TM=7.952E-01  e=5.411E-02  Homo sapiens
  4wtw-assembly2_B  TM=7.660E-01  e=4.553E-02  Homo sapiens
  6hyf-assembly4_D  TM=5.891E-01  e=4.822E-02  Rattus norvegicus
  7e9k-assembly2_D  TM=5.294E-01  e=3.222E-01  Bos taurus
  8kb7-assembly1_B  TM=5.399E-01  e=3.829E-01  Homo sapiens

Mean predicted aligned error: 4.2 Å

Foldseek 3Di:
DPLLFWQWKKKKKADPVVRDIDIDTGRDSPDPDDDDPPDDPPIWIWMWIATPVGRIDDIDTDDDDPDD

Sequence (68 aa):
MALTDIGGYEIRYYSSKKQTWTIETITNPNTNMIILTGATVGDTYEIATFDTEGLYSRFISLNPQPVQ

Secondary structure (DSSP, 8-state):
--GGGEEEEEEEEEETTTTEEEEEEE--TT------TT--TT-EEEEEEEETT-PBPPPEEE------